Protein AF-A0A0B7AAJ6-F1 (afdb_monomer_lite)

Foldseek 3Di:
DVVPPPAPLQRDQQCPPRQRLVRDQCSNPPPQGPVRQQCNPPPPAGQQRDQQCPPPQRPVRDQCSPPPPHGDD

Sequence (73 aa):
DDDGDGIPDSEEDADGDGIPDHLDEDDDGDGIPDYLEVDSDKDGIPDYLEDTDGDGVPDYLDDDVDGDGVPND

Radius of gyration: 15.29 Å; chains: 1; bounding box: 32×26×34 Å

Secondary structure (DSSP, 8-state):
--SSSSS-GGG--SS-SSS-GGG-SSTT-SSS-GGG-S-SS-SSS-GGG--SS-SSS-GGG-S-TT-SSS---

InterPro domains:
  IPR003367 Thrombospondin, type 3-like repeat [PF02412] (12-36)
  IPR003367 Thrombospondin, type 3-like repeat [PF02412] (50-73)
  IPR028974 TSP type-3 repeat [G3DSA:4.10.1080.10] (1-72)
  IPR028974 TSP type-3 repeat [SSF103647] (2-72)

Organism: NCBI:txid1028688

Structure (mmCIF, N/CA/C/O backbone):
data_AF-A0A0B7AAJ6-F1
#
_entry.id   AF-A0A0B7AAJ6-F1
#
loop_
_atom_site.group_PDB
_atom_site.id
_atom_site.type_symbol
_atom_site.label_atom_id
_atom_site.label_alt_id
_atom_site.label_comp_id
_atom_site.label_asym_id
_atom_site.label_entity_id
_atom_site.label_seq_id
_atom_site.pdbx_PDB_ins_code
_atom_site.Cartn_x
_atom_site.Cartn_y
_atom_site.Cartn_z
_atom_site.occupancy
_atom_site.B_iso_or_equiv
_atom_site.auth_seq_id
_atom_site.auth_comp_id
_atom_site.auth_asym_id
_atom_site.auth_atom_id
_atom_site.pdbx_PDB_model_num
ATOM 1 N N . ASP A 1 1 ? -5.155 13.031 8.148 1.00 83.06 1 ASP A N 1
ATOM 2 C CA . ASP A 1 1 ? -6.105 13.060 7.037 1.00 83.06 1 ASP A CA 1
ATOM 3 C C . ASP A 1 1 ? -5.225 12.930 5.818 1.00 83.06 1 ASP A C 1
ATOM 5 O O . ASP A 1 1 ? -4.879 13.930 5.182 1.00 83.06 1 ASP A O 1
ATOM 9 N N . ASP A 1 2 ? -4.672 11.730 5.682 1.00 86.31 2 ASP A N 1
ATOM 10 C CA . ASP A 1 2 ? -3.680 11.396 4.668 1.00 86.31 2 ASP A CA 1
ATOM 11 C C . ASP A 1 2 ? -4.361 11.167 3.307 1.00 86.31 2 ASP A C 1
ATOM 13 O O . ASP A 1 2 ? -3.758 11.461 2.271 1.00 86.31 2 ASP A O 1
ATOM 17 N N . ASP A 1 3 ? -5.640 10.773 3.301 1.00 85.56 3 ASP A N 1
ATOM 18 C CA . ASP A 1 3 ? -6.457 10.584 2.097 1.00 85.56 3 ASP A CA 1
ATOM 19 C C . ASP A 1 3 ? -7.268 11.838 1.676 1.00 85.56 3 ASP A C 1
ATOM 21 O O . ASP A 1 3 ? -7.688 11.969 0.519 1.00 85.56 3 ASP A O 1
ATOM 25 N N . GLY A 1 4 ? -7.420 12.824 2.566 1.00 89.12 4 GLY A N 1
ATOM 26 C CA . GLY A 1 4 ? -8.082 14.098 2.299 1.00 89.12 4 GLY A CA 1
ATOM 27 C C . GLY A 1 4 ? -9.611 14.044 2.343 1.00 89.12 4 GLY A C 1
ATOM 28 O O . GLY A 1 4 ? -10.257 14.946 1.780 1.00 89.12 4 GLY A O 1
ATOM 29 N N . ASP A 1 5 ? -10.207 13.024 2.960 1.00 90.69 5 ASP A N 1
ATOM 30 C CA . ASP A 1 5 ? -11.658 12.849 3.051 1.00 90.69 5 ASP A CA 1
ATOM 31 C C . ASP A 1 5 ? -12.314 13.699 4.169 1.00 90.69 5 ASP A C 1
ATOM 33 O O . ASP A 1 5 ? -13.535 13.926 4.178 1.00 90.69 5 ASP A O 1
ATOM 37 N N . GLY A 1 6 ? -11.493 14.291 5.046 1.00 92.81 6 GLY A N 1
ATOM 38 C CA . GLY A 1 6 ? -11.913 15.138 6.161 1.00 92.81 6 GLY A CA 1
ATOM 39 C C . GLY A 1 6 ? -12.100 14.403 7.491 1.00 92.81 6 GLY A C 1
ATOM 40 O O . GLY A 1 6 ? -12.551 15.035 8.461 1.00 92.81 6 GLY A O 1
ATOM 41 N N . ILE A 1 7 ? -11.755 13.120 7.553 1.00 89.44 7 ILE A N 1
ATOM 42 C CA . ILE A 1 7 ? -11.648 12.294 8.750 1.00 89.44 7 ILE A CA 1
ATOM 43 C C . ILE A 1 7 ? -10.172 12.294 9.199 1.00 89.44 7 ILE A C 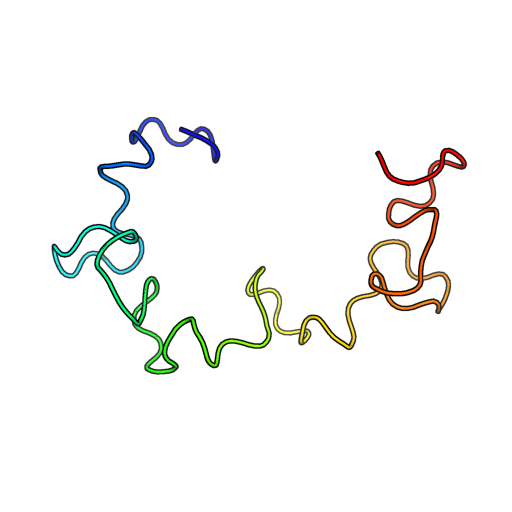1
ATOM 45 O O . ILE A 1 7 ? -9.247 12.209 8.398 1.00 89.44 7 ILE A O 1
ATOM 49 N N . PRO A 1 8 ? -9.875 12.523 10.489 1.00 94.44 8 PRO A N 1
ATOM 50 C CA . PRO A 1 8 ? -8.511 12.350 10.984 1.00 94.44 8 PRO A CA 1
ATOM 51 C C . PRO A 1 8 ? -8.105 10.869 10.950 1.00 94.44 8 PRO A C 1
ATOM 53 O O . PRO A 1 8 ? -8.875 10.070 11.456 1.00 94.44 8 PRO A O 1
ATOM 56 N N . ASP A 1 9 ? 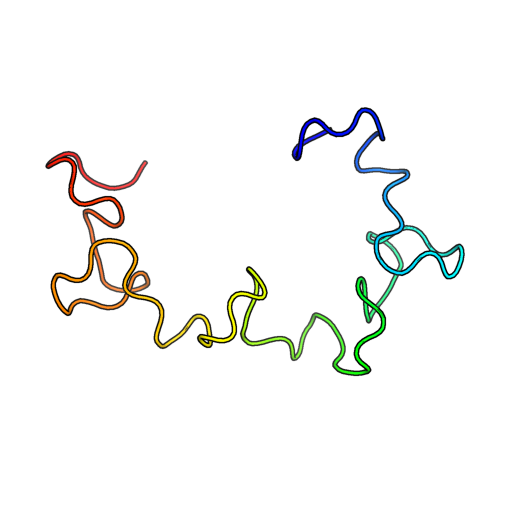-6.868 10.540 10.557 1.00 89.44 9 ASP A N 1
ATOM 57 C CA . ASP A 1 9 ? -6.325 9.156 10.518 1.00 89.44 9 ASP A CA 1
ATOM 58 C C . ASP A 1 9 ? -6.549 8.355 11.817 1.00 89.44 9 ASP A C 1
ATOM 60 O O . ASP A 1 9 ? -6.683 7.141 11.839 1.00 89.44 9 ASP A O 1
ATOM 64 N N . SER A 1 10 ? -6.605 9.035 12.968 1.00 93.06 10 SER A N 1
ATOM 65 C CA . SER A 1 10 ? -6.880 8.385 14.259 1.00 93.06 10 SER A CA 1
ATOM 66 C C . SER A 1 10 ? -8.337 7.946 14.460 1.00 93.06 10 SER A C 1
ATOM 68 O O . SER A 1 10 ? -8.647 7.323 15.473 1.00 93.06 10 SER A O 1
ATOM 70 N N . GLU A 1 11 ? -9.228 8.389 13.584 1.00 94.44 11 GLU A N 1
ATOM 71 C CA . GLU A 1 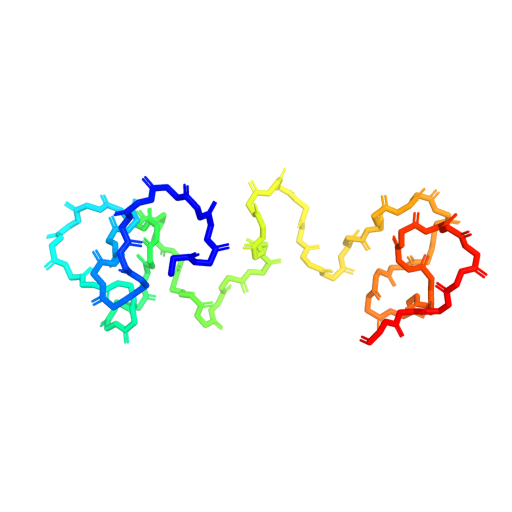11 ? -10.678 8.181 13.594 1.00 94.44 11 GLU A CA 1
ATOM 72 C C . GLU A 1 11 ? -11.155 7.541 12.275 1.00 94.44 11 GLU A C 1
ATOM 74 O O . GLU A 1 11 ? -12.365 7.489 12.057 1.00 94.44 11 GLU A O 1
ATOM 79 N N . GLU A 1 12 ? -10.237 7.106 11.403 1.00 94.94 12 GLU A N 1
ATOM 80 C CA . GLU A 1 12 ? -10.564 6.262 10.248 1.00 94.94 12 GLU A CA 1
ATOM 81 C C . GLU A 1 12 ? -11.123 4.915 10.731 1.00 94.94 12 GLU A C 1
ATOM 83 O O . GLU A 1 12 ? -10.751 4.441 11.807 1.00 94.94 12 GLU A O 1
ATOM 88 N N . ASP A 1 13 ? -12.107 4.411 9.988 1.00 93.75 13 ASP A N 1
ATOM 89 C CA . ASP A 1 13 ? -12.956 3.235 10.255 1.00 93.75 13 ASP A CA 1
ATOM 90 C C . ASP A 1 13 ? -13.503 2.798 8.884 1.00 93.75 13 ASP A C 1
ATOM 92 O O . ASP A 1 13 ? -14.620 3.171 8.489 1.00 93.75 13 ASP A O 1
ATOM 96 N N . ALA A 1 14 ? -12.637 2.182 8.078 1.00 90.94 14 ALA A N 1
ATOM 97 C CA . ALA A 1 14 ? -12.850 1.979 6.648 1.00 90.94 14 ALA A CA 1
ATOM 98 C C . ALA A 1 14 ? -13.981 0.977 6.351 1.00 90.94 14 ALA A C 1
ATOM 100 O O . ALA A 1 14 ? -14.753 1.185 5.400 1.00 90.94 14 ALA A O 1
ATOM 101 N N . ASP A 1 15 ? -14.160 -0.047 7.185 1.00 92.44 15 ASP A N 1
ATOM 102 C CA . ASP A 1 15 ? -15.258 -1.013 7.074 1.00 92.44 15 ASP A CA 1
ATOM 103 C C . ASP A 1 15 ? -16.551 -0.574 7.805 1.00 92.44 15 ASP A C 1
ATOM 105 O O . ASP A 1 15 ? -17.661 -1.039 7.488 1.00 92.44 15 ASP A O 1
ATOM 109 N N . GLY A 1 16 ? -16.446 0.401 8.713 1.00 94.31 16 GLY A N 1
ATOM 110 C CA . GLY A 1 16 ? -17.558 0.974 9.459 1.00 94.31 16 GLY A CA 1
ATOM 111 C C . GLY A 1 16 ? -18.089 0.075 10.579 1.00 94.31 16 GLY A C 1
ATOM 112 O O . GLY A 1 16 ? -19.282 0.184 10.926 1.00 94.31 16 GLY A O 1
ATOM 113 N N . ASP A 1 17 ? -17.277 -0.836 11.118 1.00 94.75 17 ASP A N 1
ATOM 114 C CA . ASP A 1 17 ? -17.650 -1.720 12.222 1.00 94.75 17 ASP A CA 1
ATOM 115 C C . ASP A 1 17 ? -17.588 -1.033 13.605 1.00 94.75 17 ASP A C 1
ATOM 117 O O . ASP A 1 17 ? -18.231 -1.485 14.572 1.00 94.75 17 ASP A O 1
ATOM 121 N N . GLY A 1 18 ? -16.932 0.132 13.670 1.00 94.50 18 GLY A N 1
ATOM 122 C CA . GLY A 1 18 ? -16.771 0.954 14.865 1.00 94.50 18 GLY A CA 1
ATOM 123 C C . GLY A 1 18 ? -15.468 0.726 15.638 1.00 94.50 18 GLY A C 1
ATOM 124 O O . GLY A 1 18 ? -15.353 1.237 16.767 1.00 94.50 18 GLY A O 1
ATOM 125 N N . ILE A 1 19 ? -14.523 -0.029 15.085 1.00 93.88 19 ILE A N 1
ATOM 126 C CA . ILE A 1 19 ? -13.130 -0.130 15.508 1.00 93.88 19 ILE A CA 1
ATOM 127 C C . ILE A 1 19 ? -12.308 0.779 14.582 1.00 93.88 19 ILE A C 1
ATOM 129 O O . ILE A 1 19 ? -12.399 0.662 13.375 1.00 93.88 19 ILE A O 1
ATOM 133 N N . PRO A 1 20 ? -11.523 1.729 15.120 1.00 94.75 20 PRO A N 1
ATOM 134 C CA . PRO A 1 20 ? -10.657 2.526 14.263 1.00 94.75 20 PRO A CA 1
ATOM 135 C C . PRO A 1 20 ? -9.585 1.665 13.587 1.00 94.75 20 PRO A C 1
ATOM 137 O O . PRO A 1 20 ? -8.980 0.8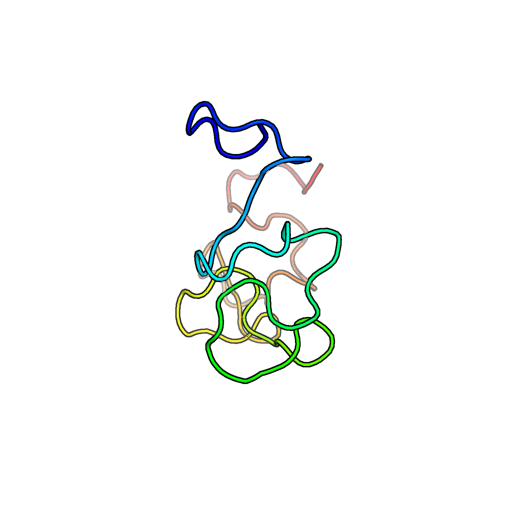69 14.304 1.00 94.75 20 PRO A O 1
ATOM 140 N N . ASP A 1 21 ? -9.256 1.927 12.321 1.00 92.56 21 ASP A N 1
ATOM 141 C CA . ASP A 1 21 ? -8.329 1.128 11.489 1.00 92.56 21 ASP A CA 1
ATOM 142 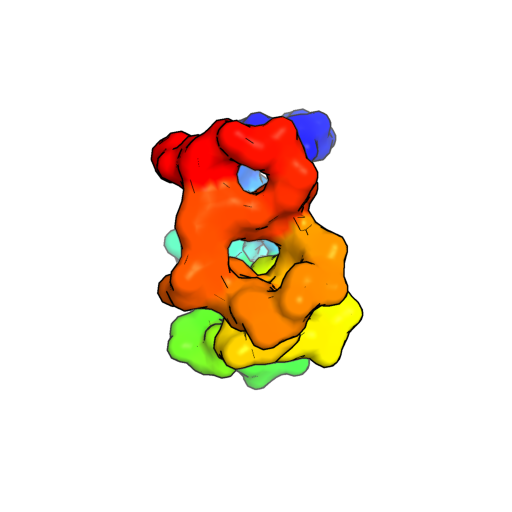C C . ASP A 1 21 ? -7.007 0.813 12.220 1.00 92.56 21 ASP A C 1
ATOM 144 O O . ASP A 1 21 ? -6.588 -0.320 12.410 1.00 92.56 21 ASP A O 1
ATOM 148 N N . HIS A 1 22 ? -6.392 1.810 12.866 1.00 90.62 22 HIS A N 1
ATOM 149 C CA . HIS A 1 22 ? -5.162 1.596 13.652 1.00 90.62 22 HIS A CA 1
ATOM 150 C C . HIS A 1 22 ? -5.280 0.623 14.861 1.00 90.62 22 HIS A C 1
ATOM 152 O O . HIS A 1 22 ? -4.292 0.409 15.582 1.00 90.62 22 HIS A O 1
ATOM 158 N N . LEU A 1 23 ? -6.479 0.119 15.157 1.00 94.25 23 LEU A N 1
ATOM 159 C CA . LEU A 1 23 ? -6.816 -0.888 16.164 1.00 94.25 23 LEU A CA 1
ATOM 160 C C . LEU A 1 23 ? -7.550 -2.107 15.584 1.00 94.25 23 LEU A C 1
ATOM 162 O O . LEU A 1 23 ? -7.772 -3.043 16.367 1.00 94.25 23 LEU A O 1
ATOM 166 N N . ASP A 1 24 ? -7.940 -2.090 14.310 1.00 93.56 24 ASP A N 1
ATOM 167 C CA . ASP A 1 24 ? -8.518 -3.243 13.628 1.00 93.56 24 ASP A CA 1
ATOM 168 C C . ASP A 1 24 ? -7.403 -4.205 13.170 1.00 93.56 24 ASP A C 1
ATOM 170 O O . ASP A 1 24 ? -6.210 -3.894 13.217 1.00 93.56 24 ASP A O 1
ATOM 174 N N . GLU A 1 25 ? -7.773 -5.455 12.909 1.00 93.69 25 GLU A N 1
ATOM 175 C CA . GLU A 1 25 ? -6.911 -6.452 12.277 1.00 93.69 25 GLU A CA 1
ATOM 176 C C . GLU A 1 25 ? -7.363 -6.773 10.836 1.00 93.69 25 GLU A C 1
ATOM 178 O O . GLU A 1 25 ? -6.731 -7.641 10.228 1.00 93.69 25 GLU A O 1
ATOM 183 N N . ASP A 1 26 ? -8.469 -6.183 10.360 1.00 92.25 26 ASP A N 1
ATOM 184 C CA . ASP A 1 26 ? -9.133 -6.371 9.056 1.00 92.25 26 ASP A CA 1
ATOM 185 C C . ASP A 1 26 ? -9.824 -5.047 8.654 1.00 92.25 26 ASP A C 1
ATOM 187 O O . ASP A 1 26 ? -11.050 -4.948 8.687 1.00 92.25 26 ASP A O 1
ATOM 191 N N . ASP A 1 27 ? -9.028 -4.018 8.338 1.00 92.31 27 ASP A N 1
ATOM 192 C CA . ASP A 1 27 ? -9.452 -2.611 8.198 1.00 92.31 27 ASP A 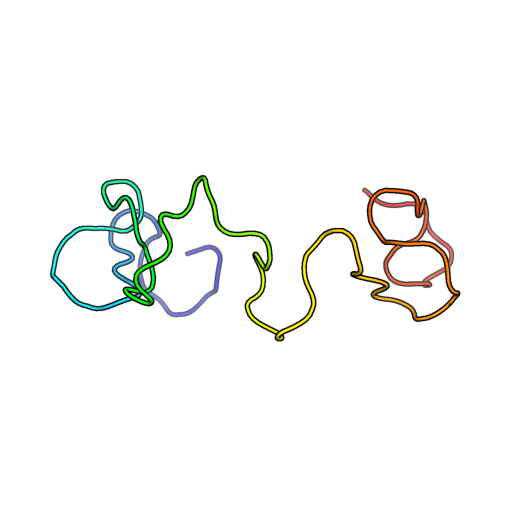CA 1
ATOM 193 C C . ASP A 1 27 ? -10.600 -2.407 7.183 1.00 92.31 27 ASP A C 1
ATOM 195 O O . ASP A 1 27 ? -11.358 -1.443 7.280 1.00 92.31 27 ASP A O 1
ATOM 199 N N . ASP A 1 28 ? -10.766 -3.295 6.194 1.00 89.06 28 ASP A N 1
ATOM 200 C CA . ASP A 1 28 ? -11.846 -3.212 5.196 1.00 89.06 28 ASP A CA 1
ATOM 201 C C . ASP A 1 28 ? -12.947 -4.278 5.318 1.00 89.06 28 ASP A C 1
ATOM 203 O O . ASP A 1 28 ? -13.912 -4.273 4.535 1.00 89.06 28 ASP A O 1
ATOM 207 N N . GLY A 1 29 ? -12.825 -5.176 6.296 1.00 90.25 29 GLY A N 1
ATOM 208 C CA . GLY A 1 29 ? -13.799 -6.217 6.586 1.00 90.25 29 GLY A CA 1
ATOM 209 C C . GLY A 1 29 ? -13.994 -7.235 5.456 1.00 90.25 29 GLY A C 1
ATOM 210 O O . GLY A 1 29 ? -15.084 -7.828 5.338 1.00 90.25 29 GLY A O 1
ATOM 211 N N . ASP A 1 30 ? -12.995 -7.456 4.595 1.00 89.06 30 ASP A N 1
ATOM 212 C CA . ASP A 1 30 ? -13.063 -8.457 3.525 1.00 89.06 30 ASP A CA 1
ATOM 213 C C . ASP A 1 30 ? -12.841 -9.902 4.034 1.00 89.06 30 ASP A C 1
ATOM 215 O O . ASP A 1 30 ? -13.205 -10.888 3.363 1.00 89.06 30 ASP A O 1
ATOM 219 N N . GLY A 1 31 ? -12.358 -10.035 5.276 1.00 89.19 31 GLY A N 1
ATOM 220 C CA . GLY A 1 31 ? -12.103 -11.293 5.968 1.00 89.19 31 GLY A CA 1
ATOM 221 C C . GLY A 1 31 ? -10.667 -11.806 5.840 1.00 89.19 31 GLY A C 1
ATOM 222 O O . GLY A 1 31 ? -10.394 -12.942 6.273 1.00 89.19 31 GLY A O 1
ATOM 223 N N . ILE A 1 32 ? -9.769 -11.030 5.234 1.00 88.00 32 ILE A N 1
ATOM 224 C CA . ILE A 1 32 ? -8.327 -11.241 5.185 1.00 88.00 32 ILE A CA 1
ATOM 225 C C . ILE A 1 32 ? -7.691 -10.257 6.167 1.00 88.00 32 ILE A C 1
ATOM 227 O O . ILE A 1 32 ? -7.714 -9.065 5.932 1.00 88.00 32 ILE A O 1
ATOM 231 N N . PRO A 1 33 ? -7.050 -10.743 7.241 1.00 91.06 33 PRO A N 1
ATOM 232 C CA . PRO A 1 33 ? -6.384 -9.834 8.158 1.00 91.06 33 PRO A CA 1
ATOM 233 C C . PRO A 1 33 ? -5.314 -8.985 7.459 1.00 91.06 33 PRO A C 1
ATOM 235 O O . PRO A 1 33 ? -4.567 -9.558 6.663 1.00 91.06 33 PRO A O 1
ATOM 238 N N . ASP A 1 34 ? -5.125 -7.720 7.843 1.00 88.00 34 ASP A N 1
ATOM 239 C CA . ASP A 1 34 ? -4.224 -6.773 7.152 1.00 88.00 34 ASP A CA 1
ATOM 240 C C . ASP A 1 34 ? -2.793 -7.315 7.033 1.00 88.00 34 ASP A C 1
ATOM 242 O O . ASP A 1 34 ? -2.103 -7.169 6.030 1.00 88.00 34 ASP A O 1
ATOM 246 N N . TYR A 1 35 ? -2.319 -8.051 8.048 1.00 87.06 35 TYR A N 1
ATOM 247 C CA . TYR A 1 35 ? -0.982 -8.666 8.021 1.00 87.06 35 TYR A CA 1
ATOM 248 C C . TYR A 1 35 ? -0.830 -9.811 6.996 1.00 87.06 35 TYR A C 1
ATOM 250 O O . TYR A 1 35 ? 0.275 -10.342 6.819 1.00 87.06 35 TYR A O 1
ATOM 258 N N . LEU A 1 36 ? -1.937 -10.260 6.405 1.00 90.50 36 LEU A N 1
ATOM 259 C CA . LEU A 1 36 ? -2.036 -11.242 5.326 1.00 90.50 36 LEU A CA 1
ATOM 260 C C . LEU A 1 36 ? -2.563 -10.639 4.022 1.00 90.50 36 LEU A C 1
ATOM 262 O O . LEU A 1 36 ? -2.591 -11.387 3.037 1.00 90.50 36 LEU A O 1
ATOM 266 N N . GLU A 1 37 ? -2.960 -9.364 3.996 1.00 90.12 37 GLU A N 1
ATOM 267 C CA . GLU A 1 37 ? -3.234 -8.672 2.741 1.00 90.12 37 GLU A CA 1
ATOM 268 C C . GLU A 1 37 ? -1.979 -8.702 1.859 1.00 90.12 37 GLU A C 1
ATOM 270 O O . GLU A 1 37 ? -0.831 -8.709 2.317 1.00 90.12 37 GLU A O 1
ATOM 275 N N . VAL A 1 38 ? -2.221 -8.834 0.560 1.00 89.88 38 VAL A N 1
ATOM 276 C CA . VAL A 1 38 ? -1.179 -8.888 -0.471 1.00 89.88 38 VAL A CA 1
ATOM 277 C C . VAL A 1 38 ? -1.492 -7.948 -1.627 1.00 89.88 38 VAL A C 1
ATOM 279 O O . VAL A 1 38 ? -0.874 -8.114 -2.669 1.00 89.88 38 VAL A O 1
ATOM 282 N N . ASP A 1 39 ? -2.500 -7.095 -1.465 1.00 87.88 39 ASP A N 1
ATOM 283 C CA . ASP A 1 39 ? -3.082 -6.169 -2.441 1.00 87.88 39 ASP A CA 1
ATOM 284 C C . ASP A 1 39 ? -3.469 -4.914 -1.644 1.00 87.88 39 ASP A C 1
ATOM 286 O O . ASP A 1 39 ? -4.603 -4.766 -1.191 1.00 87.88 39 ASP A O 1
ATOM 290 N N . SER A 1 40 ? -2.451 -4.114 -1.329 1.00 85.06 40 SER A N 1
ATOM 291 C CA . SER A 1 40 ? -2.516 -3.007 -0.373 1.00 85.06 40 SER A CA 1
ATOM 292 C C . SER A 1 40 ? -3.350 -1.836 -0.900 1.00 85.06 40 SER A C 1
ATOM 294 O O . SER A 1 40 ? -3.910 -1.074 -0.110 1.00 85.06 40 SER A O 1
ATOM 296 N N . ASP A 1 41 ? -3.430 -1.664 -2.224 1.00 84.75 41 ASP A N 1
ATOM 297 C CA . ASP A 1 41 ? -4.188 -0.587 -2.870 1.00 84.75 41 ASP A CA 1
ATOM 298 C C . ASP A 1 41 ? -5.583 -1.023 -3.364 1.00 84.75 41 ASP A C 1
ATOM 300 O O . ASP A 1 41 ? -6.416 -0.183 -3.735 1.00 84.75 41 ASP A O 1
ATOM 304 N N . LYS A 1 42 ? -5.869 -2.329 -3.279 1.00 84.56 42 LYS A N 1
ATOM 305 C CA . LYS A 1 42 ? -7.168 -2.957 -3.542 1.00 84.56 42 LYS A CA 1
ATOM 306 C C . LYS A 1 42 ? -7.595 -2.812 -4.999 1.00 84.56 42 LYS A C 1
ATOM 308 O O . LYS A 1 42 ? -8.797 -2.771 -5.307 1.00 84.56 42 LYS A O 1
ATOM 313 N N . ASP A 1 43 ? -6.637 -2.757 -5.920 1.00 85.88 43 ASP A N 1
ATOM 314 C CA . ASP A 1 43 ? -6.900 -2.683 -7.355 1.00 85.88 43 ASP A CA 1
ATOM 315 C C . ASP A 1 43 ? -7.132 -4.071 -8.006 1.00 85.88 43 ASP A C 1
ATOM 317 O O . ASP A 1 43 ? -7.634 -4.173 -9.139 1.00 85.88 43 ASP A O 1
ATOM 321 N N . GLY A 1 44 ? -6.873 -5.152 -7.258 1.00 86.56 44 GLY A N 1
ATOM 322 C CA . GLY A 1 44 ? -7.004 -6.544 -7.688 1.00 86.56 44 GLY A CA 1
ATOM 323 C C . GLY A 1 44 ? -5.706 -7.164 -8.218 1.00 86.56 44 GLY A C 1
ATOM 324 O O . GLY A 1 44 ? -5.734 -8.311 -8.702 1.00 86.56 44 GLY A O 1
ATOM 325 N N . ILE A 1 45 ? -4.596 -6.430 -8.175 1.00 87.06 45 ILE A N 1
ATOM 326 C CA . ILE A 1 45 ? -3.244 -6.859 -8.505 1.00 87.06 45 ILE A CA 1
ATOM 327 C C . ILE A 1 45 ? -2.475 -6.989 -7.189 1.00 87.06 45 ILE A C 1
ATOM 329 O O . ILE A 1 45 ? -2.276 -6.018 -6.486 1.00 87.06 45 ILE A O 1
ATOM 333 N N . PRO A 1 46 ? -1.985 -8.189 -6.842 1.00 91.00 46 PRO A N 1
ATOM 334 C CA . PRO A 1 46 ? -1.157 -8.314 -5.655 1.00 91.00 46 PRO A CA 1
ATOM 335 C C . PRO A 1 46 ? 0.110 -7.449 -5.738 1.00 91.00 46 PRO A C 1
ATOM 337 O O . PRO A 1 46 ? 0.767 -7.503 -6.775 1.00 91.00 46 PRO A O 1
ATOM 340 N N . ASP A 1 47 ? 0.543 -6.827 -4.639 1.00 90.62 47 ASP A N 1
ATOM 341 C CA . ASP A 1 47 ? 1.709 -5.929 -4.514 1.00 90.62 47 ASP A CA 1
ATOM 342 C C . ASP A 1 47 ? 2.970 -6.467 -5.215 1.00 90.62 47 ASP A C 1
ATOM 344 O O . ASP A 1 47 ? 3.763 -5.761 -5.829 1.00 90.62 47 ASP A O 1
ATOM 348 N N . TYR A 1 48 ? 3.193 -7.785 -5.151 1.00 92.25 48 TYR A N 1
ATOM 349 C CA . TYR A 1 48 ? 4.367 -8.418 -5.767 1.00 92.25 48 TYR A CA 1
ATOM 350 C C . TYR A 1 48 ? 4.294 -8.519 -7.307 1.00 92.25 48 TYR A C 1
ATOM 352 O O . TYR A 1 48 ? 5.238 -9.022 -7.934 1.00 92.25 48 TYR A O 1
ATOM 360 N N . LEU A 1 49 ? 3.164 -8.133 -7.899 1.00 94.19 49 LEU A N 1
ATOM 361 C CA . LEU A 1 49 ? 2.868 -8.064 -9.330 1.00 94.19 49 LEU A CA 1
ATOM 362 C C . LEU A 1 49 ? 2.560 -6.640 -9.810 1.00 94.19 49 LEU A C 1
ATOM 364 O O . LEU A 1 49 ? 2.362 -6.496 -11.018 1.00 94.19 49 LEU A O 1
ATOM 368 N N . GLU A 1 50 ? 2.510 -5.648 -8.922 1.00 95.44 50 GLU A N 1
ATOM 369 C CA . GLU A 1 50 ? 2.359 -4.243 -9.305 1.00 95.44 50 GLU A CA 1
ATOM 370 C C . GLU A 1 50 ? 3.509 -3.800 -10.224 1.00 95.44 50 GLU A C 1
ATOM 372 O O . GLU A 1 50 ? 4.650 -4.257 -10.088 1.00 95.44 50 GLU A O 1
ATOM 377 N N . ASP A 1 51 ? 3.145 -2.981 -11.209 1.00 95.38 51 ASP A N 1
ATOM 378 C CA . ASP A 1 51 ? 3.967 -2.441 -12.301 1.00 95.38 51 ASP A CA 1
ATOM 379 C C . ASP A 1 51 ? 3.279 -1.137 -12.743 1.00 95.38 51 ASP A C 1
ATOM 381 O O . ASP A 1 51 ? 2.482 -1.118 -13.692 1.00 95.38 51 ASP A O 1
ATOM 385 N N . THR A 1 52 ? 3.465 -0.089 -11.939 1.00 94.56 52 THR A N 1
ATOM 386 C CA . THR A 1 52 ? 2.700 1.166 -11.990 1.00 94.56 52 THR A CA 1
ATOM 387 C C . THR A 1 52 ? 2.872 1.890 -13.329 1.00 94.56 52 THR A C 1
ATOM 389 O O . THR A 1 52 ? 1.895 2.420 -13.878 1.00 94.56 52 THR A O 1
ATOM 392 N N . ASP A 1 53 ? 4.077 1.889 -13.902 1.00 95.38 53 ASP A N 1
ATOM 393 C CA . ASP A 1 53 ? 4.367 2.541 -15.183 1.00 95.38 53 ASP A CA 1
ATOM 394 C C . ASP A 1 53 ? 4.206 1.605 -16.405 1.00 95.38 53 ASP A C 1
ATOM 396 O O . ASP A 1 53 ? 4.062 2.064 -17.551 1.00 95.38 53 ASP A O 1
ATOM 400 N N . GLY A 1 54 ? 4.124 0.292 -16.168 1.00 95.75 54 GLY A N 1
ATOM 401 C CA . GLY A 1 54 ? 3.915 -0.728 -17.185 1.00 95.75 54 GLY A CA 1
ATOM 402 C C . GLY A 1 54 ? 5.151 -1.017 -18.040 1.00 95.75 54 GLY A C 1
ATOM 403 O O . GLY A 1 54 ? 4.997 -1.463 -19.193 1.00 95.75 54 GLY A O 1
ATOM 404 N N . ASP A 1 55 ? 6.360 -0.733 -17.552 1.00 96.19 55 ASP A N 1
ATOM 405 C CA . ASP A 1 55 ? 7.613 -0.996 -18.260 1.00 96.19 55 ASP A CA 1
ATOM 406 C C . ASP A 1 55 ? 8.074 -2.468 -18.164 1.00 96.19 55 ASP A C 1
ATOM 408 O O . ASP A 1 55 ? 8.892 -2.937 -18.977 1.00 96.19 55 ASP A O 1
ATOM 412 N N . GLY A 1 56 ? 7.456 -3.234 -17.259 1.00 95.69 56 GLY A N 1
ATOM 413 C CA . GLY A 1 56 ? 7.710 -4.650 -17.020 1.00 95.69 56 GLY A CA 1
ATOM 414 C C . GLY A 1 56 ? 8.690 -4.947 -15.882 1.00 95.69 56 GLY A C 1
ATOM 415 O O . GLY A 1 56 ? 9.072 -6.119 -15.721 1.00 95.69 56 GLY A O 1
ATOM 416 N N . VAL A 1 57 ? 9.120 -3.939 -15.124 1.00 95.62 57 VAL A N 1
ATOM 417 C CA . VAL A 1 57 ? 9.836 -4.063 -13.854 1.00 95.62 57 VAL A CA 1
ATOM 418 C C . VAL A 1 57 ? 8.817 -3.915 -12.720 1.00 95.62 57 VAL A C 1
ATOM 420 O O . VAL A 1 57 ? 8.175 -2.888 -12.616 1.00 95.62 57 VAL A O 1
ATOM 423 N N . PRO A 1 58 ? 8.647 -4.926 -11.848 1.00 95.62 58 PRO A N 1
ATOM 424 C CA . PRO A 1 58 ? 7.733 -4.779 -10.721 1.00 95.62 58 PRO A CA 1
ATOM 425 C C . PRO A 1 58 ? 8.150 -3.645 -9.783 1.00 95.62 58 PRO A C 1
ATOM 427 O O . PRO A 1 58 ? 9.348 -3.534 -9.503 1.00 95.62 58 PRO A O 1
ATOM 430 N N . ASP A 1 59 ? 7.189 -2.931 -9.199 1.00 94.75 59 ASP A N 1
ATOM 431 C CA . ASP A 1 59 ? 7.418 -1.709 -8.407 1.00 94.75 59 ASP A CA 1
ATOM 432 C C . ASP A 1 59 ? 8.457 -1.895 -7.289 1.00 94.75 59 ASP A C 1
ATOM 434 O O . ASP A 1 59 ? 9.330 -1.058 -7.063 1.00 94.75 59 ASP A O 1
ATOM 438 N N . TYR A 1 60 ? 8.468 -3.056 -6.623 1.00 93.38 60 TYR A N 1
ATOM 439 C CA . TYR A 1 60 ? 9.446 -3.361 -5.566 1.00 93.38 60 TYR A CA 1
ATOM 440 C C . TYR A 1 60 ? 10.905 -3.522 -6.057 1.00 93.38 60 TYR A C 1
ATOM 442 O O . TYR A 1 60 ? 11.827 -3.656 -5.240 1.00 93.38 60 TYR A O 1
ATOM 450 N N . LEU A 1 61 ? 11.127 -3.590 -7.373 1.00 95.75 61 LEU A N 1
ATOM 451 C CA . LEU A 1 61 ? 12.433 -3.632 -8.043 1.00 95.75 61 LEU A CA 1
ATOM 452 C C . LEU A 1 61 ? 12.692 -2.412 -8.927 1.00 95.75 61 LEU A C 1
ATOM 454 O O . LEU A 1 61 ? 13.819 -2.295 -9.421 1.00 95.75 61 LEU A O 1
ATOM 458 N N . ASP A 1 62 ? 11.686 -1.572 -9.139 1.00 95.88 62 ASP A N 1
ATOM 459 C CA . ASP A 1 62 ? 11.762 -0.419 -10.017 1.00 95.88 62 ASP A CA 1
ATOM 460 C C . ASP A 1 62 ? 12.366 0.784 -9.280 1.00 95.88 62 ASP A C 1
ATOM 462 O O . ASP A 1 62 ? 12.068 1.044 -8.111 1.00 95.88 62 ASP A O 1
ATOM 466 N N . ASP A 1 63 ? 13.288 1.482 -9.942 1.00 96.62 63 ASP A N 1
ATOM 467 C CA . ASP A 1 63 ? 13.880 2.714 -9.437 1.00 96.62 63 ASP A CA 1
ATOM 468 C C . ASP A 1 63 ? 13.158 3.982 -9.910 1.00 96.62 63 ASP A C 1
ATOM 470 O O . ASP A 1 63 ? 13.506 5.042 -9.395 1.00 96.62 63 ASP A O 1
ATOM 474 N N . ASP A 1 64 ? 12.167 3.872 -10.803 1.00 96.00 64 ASP A N 1
ATOM 475 C CA . ASP A 1 64 ? 11.365 4.955 -11.403 1.00 96.00 64 ASP A CA 1
ATOM 476 C C . ASP A 1 64 ? 9.890 4.514 -11.562 1.00 96.00 64 ASP A C 1
ATOM 478 O O . ASP A 1 64 ? 9.366 4.442 -12.668 1.00 96.00 64 ASP A O 1
ATOM 482 N N . VAL A 1 65 ? 9.219 4.216 -10.440 1.00 95.81 65 VAL A N 1
ATOM 483 C CA . VAL A 1 65 ? 7.890 3.559 -10.377 1.00 95.81 65 VAL A CA 1
ATOM 484 C C . VAL A 1 65 ? 6.788 4.333 -11.114 1.00 95.81 65 VAL A C 1
ATOM 486 O O . VAL A 1 65 ? 5.791 3.749 -11.530 1.00 95.81 65 VAL A O 1
ATOM 489 N N . ASP A 1 66 ? 6.924 5.652 -11.281 1.00 94.88 66 ASP A N 1
ATOM 490 C CA . ASP A 1 66 ? 5.947 6.473 -12.010 1.00 94.88 66 ASP A CA 1
ATOM 491 C C . ASP A 1 66 ? 6.355 6.798 -13.462 1.00 94.88 66 ASP A C 1
ATOM 493 O O . ASP A 1 66 ? 5.586 7.436 -14.200 1.00 94.88 66 ASP A O 1
ATOM 497 N N . GLY A 1 67 ? 7.533 6.338 -13.893 1.00 95.50 67 GLY A N 1
ATOM 498 C CA . GLY A 1 67 ? 8.067 6.500 -15.241 1.00 95.50 67 GLY A CA 1
ATOM 499 C C . GLY A 1 67 ? 8.318 7.957 -15.645 1.00 95.50 67 GLY A C 1
ATOM 500 O O . GLY A 1 67 ? 8.270 8.290 -16.844 1.00 95.50 67 GLY A O 1
ATOM 501 N N . ASP A 1 68 ? 8.534 8.865 -14.686 1.00 96.00 68 ASP A N 1
ATOM 502 C CA . ASP A 1 68 ? 8.745 10.290 -14.956 1.00 96.00 68 ASP A CA 1
ATOM 503 C C . ASP A 1 68 ? 10.208 10.635 -15.321 1.00 96.00 68 ASP A C 1
ATOM 505 O O . ASP A 1 68 ? 10.500 11.725 -15.850 1.00 96.00 68 ASP A O 1
ATOM 509 N N . GLY A 1 69 ? 11.123 9.674 -15.150 1.00 94.12 69 GLY A N 1
ATOM 510 C CA . GLY A 1 69 ? 12.552 9.809 -15.413 1.00 94.12 69 GLY A CA 1
ATOM 511 C C . GLY A 1 69 ? 13.355 10.352 -14.228 1.00 94.12 69 GLY A C 1
ATOM 512 O O . GLY A 1 69 ? 14.531 10.718 -14.409 1.00 94.12 69 GLY A O 1
ATOM 513 N N . VAL A 1 70 ? 12.746 10.451 -13.047 1.00 94.19 70 VAL A N 1
ATOM 514 C CA . VAL A 1 70 ? 13.349 10.810 -11.764 1.00 94.19 70 VAL A CA 1
ATOM 515 C C . VAL A 1 70 ? 13.225 9.610 -10.826 1.00 94.19 70 VAL A C 1
ATOM 517 O O . VAL A 1 70 ? 12.139 9.087 -10.651 1.00 94.19 70 VAL A O 1
ATOM 520 N N . PRO A 1 71 ? 14.320 9.178 -10.174 1.00 94.25 71 PRO A N 1
ATOM 521 C CA . PRO A 1 71 ? 14.225 8.038 -9.277 1.00 94.25 71 PRO A CA 1
ATOM 522 C C . PRO A 1 71 ? 13.271 8.267 -8.104 1.00 94.25 71 PRO A C 1
ATOM 524 O O . PRO A 1 71 ? 13.194 9.396 -7.614 1.00 94.25 71 PRO A O 1
ATOM 527 N N . ASN A 1 72 ? 12.677 7.181 -7.603 1.00 88.94 72 ASN A N 1
ATOM 528 C CA . ASN A 1 72 ? 11.798 7.169 -6.428 1.00 88.94 72 ASN A CA 1
ATOM 529 C C . ASN A 1 72 ? 12.386 7.980 -5.249 1.00 88.94 72 ASN A C 1
ATOM 531 O O . ASN A 1 72 ? 13.588 7.885 -4.958 1.00 88.94 72 ASN A O 1
ATOM 535 N N . ASP A 1 73 ? 11.529 8.742 -4.558 1.00 81.62 73 ASP A N 1
ATOM 536 C CA . ASP A 1 73 ? 11.875 9.587 -3.395 1.00 81.62 73 ASP A CA 1
ATOM 537 C C . ASP A 1 73 ? 11.986 8.817 -2.059 1.00 81.62 73 ASP A C 1
ATOM 539 O O . ASP A 1 73 ? 11.202 7.870 -1.816 1.00 81.62 73 ASP A O 1
#

pLDDT: mean 91.8, std 3.67, range [81.62, 96.62]